Protein AF-A0A8E0WVT6-F1 (afdb_monomer)

Organism: NCBI:txid1450518

pLDDT: mean 75.81, std 25.62, range [30.77, 98.62]

Radius of gyration: 28.65 Å; Cα contacts (8 Å, |Δi|>4): 122; chains: 1; bounding box: 69×86×59 Å

Secondary structure (DSSP, 8-state):
-PPP----PPPSSSSPBPPHHHHHHHHHHHHHHHHHGGG--TT-HHHHHHHHHHHHHHHHHHSS-B--HHHHHHHHHHHHHTHHHHHHHHHHHHHTTTSS----------------------S---------------------------------

Mean predicted aligned error: 16.21 Å

Sequence (156 aa):
MPQALSEERPSVGYGLEHSVGQIRYCLAEKIRISAAEPIVNGYNSAQVDRFNAMVSDYNSRCGQYRYLDSSMNLARSDVEAHRAELEQAGRDLIKSVGGIAQPSVSTDTSSTITGPNPGVVPYGGLDASDPLDAGADGSVSGDESGLTDDGGGQDD

Foldseek 3Di:
DQDPQQADDADFDAAAEDALNNLLNLVLLVLLLVLLVVLQDPVDVQLVVQSVVSVVSSCRGPVHYDYDPVSNVVSVVSNVVCSVVSSVNSNVSSVVRPPDDDPPPPDPDDDDDDDDDPDDDDPDDDDDDDDDDDDDDDDDDDDDDDDDDDDDDDDD

Structure (mmCIF, N/CA/C/O backbone):
data_AF-A0A8E0WVT6-F1
#
_entry.id   AF-A0A8E0WVT6-F1
#
loop_
_atom_site.group_PDB
_atom_site.id
_atom_site.type_symbol
_atom_site.label_atom_id
_atom_site.label_alt_id
_atom_site.label_comp_id
_atom_site.label_asym_id
_atom_site.label_entity_id
_atom_site.label_seq_id
_atom_site.pdbx_PDB_ins_code
_atom_site.Cartn_x
_atom_site.Cartn_y
_atom_site.Cartn_z
_atom_site.occupancy
_atom_site.B_iso_or_equiv
_atom_site.auth_seq_id
_atom_site.auth_comp_id
_atom_site.auth_asym_id
_atom_site.auth_atom_id
_atom_site.pdbx_PDB_model_num
ATOM 1 N N . MET A 1 1 ? -24.260 -6.724 -5.366 1.00 40.84 1 MET A N 1
ATOM 2 C CA . MET A 1 1 ? -23.101 -5.846 -5.619 1.00 40.84 1 MET A CA 1
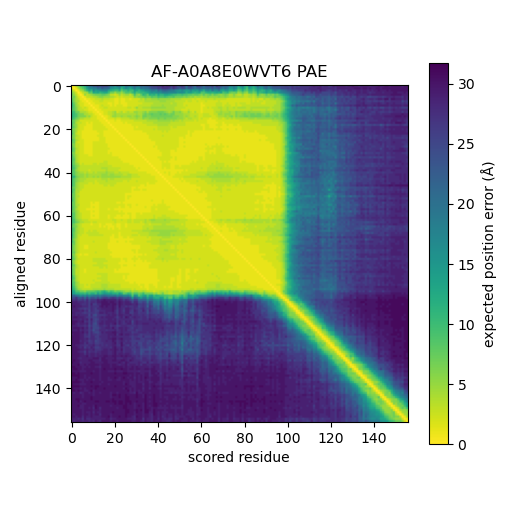ATOM 3 C C . MET A 1 1 ? -22.212 -5.958 -4.393 1.00 40.84 1 MET A C 1
ATOM 5 O O . MET A 1 1 ? -22.757 -5.748 -3.311 1.00 40.84 1 MET A O 1
ATOM 9 N N . PRO A 1 2 ? -20.934 -6.351 -4.510 1.00 53.03 2 PRO A N 1
ATOM 10 C CA . PRO A 1 2 ? -19.988 -6.190 -3.406 1.00 53.03 2 PRO A CA 1
ATOM 11 C C . PRO A 1 2 ? -19.995 -4.717 -2.975 1.00 53.03 2 PRO A C 1
ATOM 13 O O . PRO A 1 2 ? -20.103 -3.826 -3.821 1.00 53.03 2 PRO A O 1
ATOM 16 N N . GLN A 1 3 ? -20.003 -4.453 -1.672 1.00 64.06 3 GLN A N 1
ATOM 17 C CA . GLN A 1 3 ? -19.912 -3.086 -1.158 1.00 64.06 3 GLN A CA 1
ATOM 18 C C . GLN A 1 3 ? -18.476 -2.603 -1.336 1.00 64.06 3 GLN A C 1
ATOM 20 O O . GLN A 1 3 ? -17.566 -3.350 -1.020 1.00 64.06 3 GLN A O 1
ATOM 25 N N . ALA A 1 4 ? -18.260 -1.372 -1.803 1.00 75.38 4 ALA A N 1
ATOM 26 C CA . ALA A 1 4 ? -16.905 -0.846 -1.961 1.00 75.38 4 ALA A CA 1
ATOM 27 C C . ALA A 1 4 ? -16.120 -0.914 -0.635 1.00 75.38 4 ALA A C 1
ATOM 29 O O . ALA A 1 4 ? -16.640 -0.536 0.421 1.00 75.38 4 ALA A O 1
ATOM 30 N N . LEU A 1 5 ? -14.867 -1.373 -0.697 1.00 89.50 5 LEU A N 1
ATOM 31 C CA . LEU A 1 5 ? -13.977 -1.424 0.459 1.00 89.50 5 LEU A CA 1
ATOM 32 C C . LEU A 1 5 ? -13.733 -0.000 0.990 1.00 89.50 5 LEU A C 1
ATOM 34 O O . LEU A 1 5 ? -13.149 0.843 0.313 1.00 89.50 5 LEU A O 1
ATOM 38 N N . SER A 1 6 ? -14.188 0.278 2.213 1.00 92.06 6 SER A N 1
ATOM 39 C CA . SER A 1 6 ? -14.000 1.585 2.855 1.00 92.06 6 SER A CA 1
ATOM 40 C C . SER A 1 6 ? -12.605 1.673 3.480 1.00 92.06 6 SER A C 1
ATOM 42 O O . SER A 1 6 ? -12.429 1.344 4.6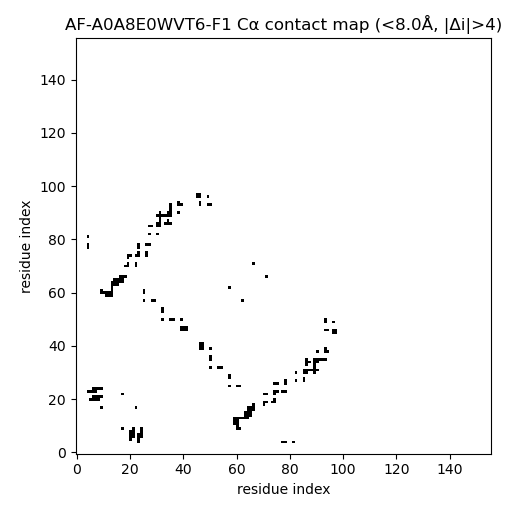59 1.00 92.06 6 SER A O 1
ATOM 44 N N . GLU A 1 7 ? -11.632 2.102 2.678 1.00 95.88 7 GLU A N 1
ATOM 45 C CA . GLU A 1 7 ? -10.252 2.399 3.079 1.00 95.88 7 GLU A CA 1
ATOM 46 C C . GLU A 1 7 ? -10.095 3.848 3.551 1.00 95.88 7 GLU A C 1
ATOM 48 O O . GLU A 1 7 ? -10.687 4.773 2.997 1.00 95.88 7 GLU A O 1
ATOM 53 N N . GLU A 1 8 ? -9.242 4.051 4.550 1.00 96.69 8 GLU A N 1
ATOM 54 C CA . GLU A 1 8 ? -8.851 5.371 5.036 1.00 96.69 8 GLU A CA 1
ATOM 55 C C . GLU A 1 8 ? -7.327 5.462 5.000 1.00 96.69 8 GLU A C 1
ATOM 57 O O . GLU A 1 8 ? -6.643 4.611 5.559 1.00 96.69 8 GLU A O 1
ATOM 62 N N . ARG A 1 9 ? -6.765 6.474 4.337 1.00 95.31 9 ARG A N 1
ATOM 63 C CA . ARG A 1 9 ? -5.307 6.602 4.250 1.00 95.31 9 ARG A CA 1
ATOM 64 C C . ARG A 1 9 ? -4.737 7.021 5.618 1.00 95.31 9 ARG A C 1
ATOM 66 O O . ARG A 1 9 ? -5.089 8.104 6.085 1.00 95.31 9 ARG A O 1
ATOM 73 N N . PRO A 1 10 ? -3.827 6.240 6.234 1.00 95.56 10 PRO A N 1
ATOM 74 C CA . PRO A 1 10 ? -3.201 6.629 7.494 1.00 95.56 10 PRO A CA 1
ATOM 75 C C . PRO A 1 10 ? -2.266 7.827 7.306 1.00 95.56 10 PRO A C 1
ATOM 77 O O . PRO A 1 10 ? -1.691 8.014 6.229 1.00 95.56 10 PRO A O 1
ATOM 80 N N . SER A 1 11 ? -2.051 8.615 8.358 1.00 93.94 11 SER A N 1
ATOM 81 C CA . SER A 1 11 ? -0.965 9.603 8.395 1.00 93.94 11 SER A CA 1
ATOM 82 C C . SER A 1 11 ? 0.402 8.924 8.260 1.00 93.94 11 SER A C 1
ATOM 84 O O . SER A 1 11 ? 0.561 7.757 8.614 1.00 93.94 11 SER A O 1
ATOM 86 N N . VAL A 1 12 ? 1.400 9.652 7.753 1.00 95.00 12 VAL A N 1
ATOM 87 C CA . VAL A 1 12 ? 2.789 9.164 7.753 1.00 95.00 12 VAL A CA 1
ATOM 88 C C . VAL A 1 12 ? 3.341 9.143 9.179 1.00 95.00 12 VAL A C 1
ATOM 90 O O . VAL A 1 12 ? 3.035 10.030 9.977 1.00 95.00 12 VAL A O 1
ATOM 93 N N . GLY A 1 13 ? 4.158 8.143 9.494 1.00 92.06 13 GLY A N 1
ATOM 94 C CA . GLY A 1 13 ? 4.777 7.966 10.803 1.00 92.06 13 GLY A CA 1
ATOM 95 C C . GLY A 1 13 ? 4.776 6.514 11.275 1.00 92.06 13 GLY A C 1
ATOM 96 O O . GLY A 1 13 ? 4.262 5.615 10.613 1.00 92.06 13 GLY A O 1
ATOM 97 N N . TYR A 1 14 ? 5.348 6.308 12.459 1.00 91.75 14 TYR A N 1
ATOM 98 C CA . TYR A 1 14 ? 5.468 5.002 13.105 1.00 91.75 14 TYR A CA 1
ATOM 99 C C . TYR A 1 14 ? 4.767 5.020 14.466 1.00 91.75 14 TYR A C 1
ATOM 101 O O . TYR A 1 14 ? 4.686 6.059 15.122 1.00 91.75 14 TYR A O 1
ATOM 109 N N . GLY A 1 15 ? 4.252 3.872 14.905 1.00 90.38 15 GLY A N 1
ATOM 110 C CA . GLY A 1 15 ? 3.703 3.704 16.257 1.00 90.38 15 GLY A CA 1
ATOM 111 C C . GLY A 1 15 ? 2.308 4.295 16.472 1.00 90.38 15 GLY A C 1
ATOM 112 O O . GLY A 1 15 ? 1.793 4.258 17.598 1.00 90.38 15 GLY A O 1
ATOM 113 N N . LEU A 1 16 ? 1.693 4.804 15.404 1.00 93.00 16 LEU A N 1
ATOM 114 C CA . LEU A 1 16 ? 0.325 5.311 15.401 1.00 93.00 16 LEU A CA 1
ATOM 115 C C . LEU A 1 16 ? -0.665 4.166 15.640 1.00 93.00 16 LEU A C 1
ATOM 117 O O . LEU A 1 16 ? -0.412 3.025 15.252 1.00 93.00 16 LEU A O 1
ATOM 121 N N . GLU A 1 17 ? -1.767 4.466 16.323 1.00 96.88 17 GLU A N 1
ATOM 122 C CA . GLU A 1 17 ? -2.888 3.536 16.438 1.00 96.88 17 GLU A CA 1
ATOM 123 C C . GLU A 1 17 ? -3.793 3.705 15.220 1.00 96.88 17 GLU A C 1
ATOM 125 O O . GLU A 1 17 ? -4.314 4.797 14.989 1.00 96.88 17 GLU A O 1
ATOM 130 N N . HIS A 1 18 ? -3.954 2.635 14.444 1.00 97.44 18 HIS A N 1
ATOM 131 C CA . HIS A 1 18 ? -4.715 2.682 13.200 1.00 97.44 18 HIS A CA 1
ATOM 132 C C . HIS A 1 18 ? -6.184 2.309 13.418 1.00 97.44 18 HIS A C 1
ATOM 134 O O . HIS A 1 18 ? -6.508 1.318 14.080 1.00 97.44 18 HIS A O 1
ATOM 140 N N . SER A 1 19 ? -7.080 3.083 12.801 1.00 97.19 19 SER A N 1
ATOM 141 C CA . SER A 1 19 ? -8.507 2.765 12.677 1.00 97.19 19 SER A CA 1
ATOM 142 C C . SER A 1 19 ? -8.723 1.505 11.824 1.00 97.19 19 SER A C 1
ATOM 144 O O . SER A 1 19 ? -7.841 1.076 11.080 1.00 97.19 19 SER A O 1
ATOM 146 N N . VAL A 1 20 ? -9.929 0.924 11.849 1.00 97.75 20 VAL A N 1
ATOM 147 C CA . VAL A 1 20 ? -10.276 -0.196 10.947 1.00 97.75 20 VAL A CA 1
ATOM 148 C C . VAL A 1 20 ? -10.050 0.186 9.478 1.00 97.75 20 VAL A C 1
ATOM 150 O O . VAL A 1 20 ? -9.485 -0.599 8.722 1.00 97.75 20 VAL A O 1
ATOM 153 N N . GLY A 1 21 ? -10.446 1.399 9.072 1.00 97.44 21 GLY A N 1
ATOM 154 C CA . GLY A 1 21 ? -10.260 1.893 7.703 1.00 97.44 21 GLY A CA 1
ATOM 155 C C . GLY A 1 21 ? -8.786 2.032 7.316 1.00 97.44 21 GLY A C 1
ATOM 156 O O . GLY A 1 21 ? -8.406 1.692 6.195 1.00 97.44 21 GLY A O 1
ATOM 157 N N . GLN A 1 22 ? -7.950 2.456 8.263 1.00 98.12 22 GLN A N 1
ATOM 158 C CA . GLN A 1 22 ? -6.501 2.582 8.098 1.00 98.12 22 GLN A CA 1
ATOM 159 C C . GLN A 1 22 ? -5.800 1.224 8.017 1.00 98.12 22 GLN A C 1
ATOM 161 O O . GLN A 1 22 ? -4.916 1.029 7.181 1.00 98.12 22 GLN A O 1
ATOM 166 N N . ILE A 1 23 ? -6.241 0.245 8.810 1.00 98.25 23 ILE A N 1
ATOM 167 C CA . ILE A 1 23 ? -5.750 -1.134 8.707 1.00 98.25 23 ILE A CA 1
ATOM 168 C C . ILE A 1 23 ? -6.160 -1.743 7.360 1.00 98.25 23 ILE A C 1
ATOM 170 O O . ILE A 1 23 ? -5.324 -2.366 6.702 1.00 98.25 23 ILE A O 1
ATOM 174 N N . ARG A 1 24 ? -7.405 -1.524 6.903 1.00 98.44 24 ARG A N 1
ATOM 175 C CA . ARG A 1 24 ? -7.856 -1.961 5.569 1.00 98.44 24 ARG A CA 1
ATOM 176 C C . ARG A 1 24 ? -6.957 -1.397 4.474 1.00 98.44 24 ARG A C 1
ATOM 178 O O . ARG A 1 24 ? -6.523 -2.173 3.633 1.00 98.44 24 ARG A O 1
ATOM 185 N N . TYR A 1 25 ? -6.625 -0.102 4.525 1.00 98.19 25 TYR A N 1
ATOM 186 C CA . TYR A 1 25 ? -5.693 0.513 3.573 1.00 98.19 25 TYR A CA 1
ATOM 187 C C . TYR A 1 25 ? -4.344 -0.208 3.571 1.00 98.19 25 TYR A C 1
ATOM 189 O O . TYR A 1 25 ? -3.869 -0.614 2.518 1.00 98.19 25 TYR A O 1
ATOM 197 N N . CYS A 1 26 ? -3.741 -0.436 4.741 1.00 98.19 26 CYS A N 1
ATOM 198 C CA . CYS A 1 26 ? -2.441 -1.1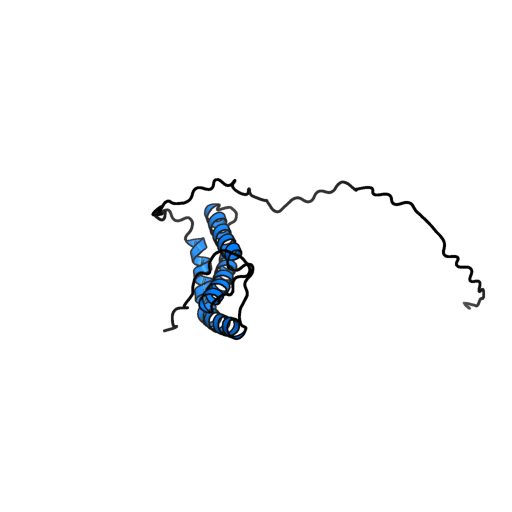03 4.817 1.00 98.19 26 CYS A CA 1
ATOM 199 C C . CYS A 1 26 ? -2.470 -2.532 4.256 1.00 98.19 26 CYS A C 1
ATOM 201 O O . CYS A 1 26 ? -1.580 -2.924 3.502 1.00 98.19 26 CYS A O 1
ATOM 203 N N . LEU A 1 27 ? -3.491 -3.321 4.594 1.00 98.44 27 LEU A N 1
ATOM 204 C CA . LEU A 1 27 ? -3.634 -4.683 4.077 1.00 98.44 27 LEU A CA 1
ATOM 205 C C . LEU A 1 27 ? -3.908 -4.690 2.564 1.00 98.44 27 LEU A C 1
ATOM 207 O O . LEU A 1 27 ? -3.307 -5.482 1.836 1.00 98.44 27 LEU A O 1
ATOM 211 N N . ALA A 1 28 ? -4.769 -3.791 2.089 1.00 98.44 28 ALA A N 1
ATO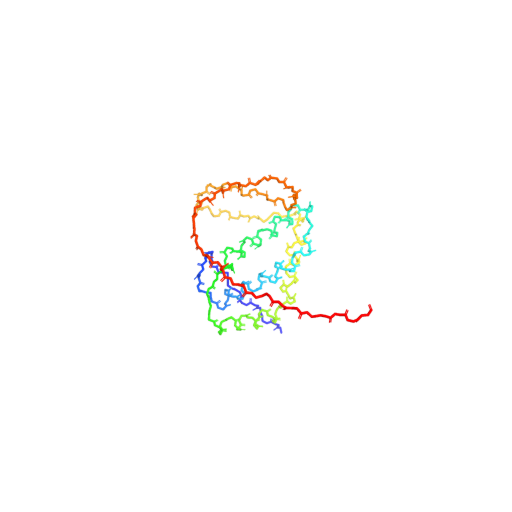M 212 C CA . ALA A 1 28 ? -5.097 -3.647 0.679 1.00 98.44 28 ALA A CA 1
ATOM 213 C C . ALA A 1 28 ? -3.887 -3.202 -0.151 1.00 98.44 28 ALA A C 1
ATOM 215 O O . ALA A 1 28 ? -3.601 -3.789 -1.194 1.00 98.44 28 ALA A O 1
ATOM 216 N N . GLU A 1 29 ? -3.129 -2.220 0.335 1.00 98.12 29 GLU A N 1
ATOM 217 C CA . GLU A 1 29 ? -1.935 -1.719 -0.340 1.00 98.12 29 GLU A CA 1
ATOM 218 C C . GLU A 1 29 ? -0.840 -2.786 -0.411 1.00 98.12 29 GLU A C 1
ATOM 220 O O . GLU A 1 29 ? -0.206 -2.947 -1.452 1.00 98.12 29 GLU A O 1
ATOM 225 N N . LYS A 1 30 ? -0.688 -3.608 0.635 1.00 98.31 30 LYS A N 1
ATOM 226 C CA . LYS A 1 30 ? 0.217 -4.763 0.596 1.00 98.31 30 LYS A CA 1
ATOM 227 C C . LYS A 1 30 ? -0.161 -5.747 -0.517 1.00 98.31 30 LYS A C 1
ATOM 229 O O . LYS A 1 30 ? 0.719 -6.203 -1.239 1.00 98.31 30 LYS A O 1
ATOM 234 N N . ILE A 1 31 ? -1.453 -6.041 -0.692 1.00 98.62 31 ILE A N 1
ATOM 235 C CA . ILE A 1 31 ? -1.941 -6.904 -1.783 1.00 98.62 31 ILE A CA 1
ATOM 236 C C . ILE A 1 31 ? -1.653 -6.269 -3.148 1.00 98.62 31 ILE A C 1
ATOM 238 O O . ILE A 1 31 ? -1.147 -6.951 -4.040 1.00 98.62 31 ILE A O 1
ATOM 242 N N . ARG A 1 32 ? -1.930 -4.968 -3.310 1.00 98.44 32 ARG A N 1
ATOM 243 C CA . ARG A 1 32 ? -1.653 -4.239 -4.558 1.00 98.44 32 ARG A CA 1
ATOM 244 C C . ARG A 1 32 ? -0.172 -4.288 -4.917 1.00 98.44 32 ARG A C 1
ATOM 246 O O . ARG A 1 32 ? 0.150 -4.596 -6.059 1.00 98.44 32 ARG A O 1
ATOM 253 N N . ILE A 1 33 ? 0.715 -4.029 -3.954 1.00 98.44 33 ILE A N 1
ATOM 254 C CA . ILE A 1 33 ? 2.171 -4.081 -4.140 1.00 98.44 33 ILE A CA 1
ATOM 255 C C . ILE A 1 33 ? 2.612 -5.496 -4.532 1.00 98.44 33 ILE A C 1
ATOM 257 O O . ILE A 1 33 ? 3.294 -5.658 -5.540 1.00 98.44 33 ILE A O 1
ATOM 261 N N . SER A 1 34 ? 2.172 -6.531 -3.810 1.00 98.56 34 SER A N 1
ATOM 262 C CA . SER A 1 34 ? 2.528 -7.920 -4.140 1.00 98.56 34 SER A CA 1
ATOM 263 C C . SER A 1 34 ? 2.030 -8.351 -5.523 1.00 98.56 34 SER A C 1
ATOM 265 O O . SER A 1 34 ? 2.712 -9.089 -6.226 1.00 98.56 34 SER A O 1
ATOM 267 N N . ALA A 1 35 ? 0.852 -7.890 -5.947 1.00 98.31 35 ALA A N 1
ATOM 268 C CA . ALA A 1 35 ? 0.328 -8.190 -7.276 1.00 98.31 35 ALA A CA 1
ATOM 269 C C . ALA A 1 35 ? 1.002 -7.371 -8.392 1.00 98.31 35 ALA A C 1
ATOM 271 O O . ALA A 1 35 ? 1.044 -7.821 -9.538 1.00 98.31 35 ALA A O 1
ATOM 272 N N . ALA A 1 36 ? 1.513 -6.182 -8.067 1.00 97.56 36 ALA A N 1
ATOM 273 C CA . ALA A 1 36 ? 2.256 -5.312 -8.972 1.00 97.56 36 ALA A CA 1
ATOM 274 C C . ALA A 1 36 ? 3.662 -5.851 -9.278 1.00 97.56 36 ALA A C 1
ATOM 276 O O . ALA A 1 36 ? 4.099 -5.774 -10.423 1.00 97.56 36 ALA A O 1
ATOM 277 N N . GLU A 1 37 ? 4.344 -6.422 -8.283 1.00 97.38 37 GLU A N 1
ATOM 278 C CA . GLU A 1 37 ? 5.730 -6.903 -8.364 1.00 97.38 37 GLU A CA 1
ATOM 279 C C . GLU A 1 37 ? 6.051 -7.749 -9.617 1.00 97.38 37 GLU A C 1
ATOM 281 O O . GLU A 1 37 ? 6.955 -7.363 -10.359 1.00 97.38 37 GLU A O 1
ATOM 286 N N . PRO A 1 38 ? 5.305 -8.822 -9.962 1.00 97.62 38 PRO A N 1
ATOM 287 C CA . PRO A 1 38 ? 5.615 -9.638 -11.142 1.00 97.62 38 PRO A CA 1
ATOM 288 C C . PRO A 1 38 ? 5.347 -8.940 -12.487 1.00 97.62 38 PRO A C 1
ATOM 290 O O . PRO A 1 38 ? 5.683 -9.485 -13.536 1.00 97.62 38 PRO A O 1
ATOM 293 N N . ILE A 1 39 ? 4.697 -7.772 -12.486 1.00 96.75 39 ILE A N 1
ATOM 294 C CA . ILE A 1 39 ? 4.387 -6.997 -13.697 1.00 96.75 39 ILE A CA 1
ATOM 295 C C . ILE A 1 39 ? 5.508 -6.010 -14.032 1.00 96.75 39 ILE A C 1
ATOM 297 O O . ILE A 1 39 ? 5.639 -5.606 -15.189 1.00 96.75 39 ILE A O 1
ATOM 301 N N . VAL A 1 40 ? 6.299 -5.601 -13.039 1.00 96.19 40 VAL A N 1
ATOM 302 C CA . VAL A 1 40 ? 7.341 -4.588 -13.211 1.00 96.19 40 VAL A CA 1
ATOM 303 C C . VAL A 1 40 ? 8.427 -5.110 -14.146 1.00 96.19 40 VAL A C 1
ATOM 305 O O . VAL A 1 40 ? 9.111 -6.090 -13.858 1.00 96.19 40 VAL A O 1
ATOM 308 N N . ASN A 1 41 ? 8.636 -4.413 -15.260 1.00 94.69 41 ASN A N 1
ATOM 309 C CA . ASN A 1 41 ? 9.814 -4.611 -16.088 1.00 94.69 41 ASN A CA 1
ATOM 310 C C . ASN A 1 41 ? 10.967 -3.757 -15.544 1.00 94.69 41 ASN A C 1
ATOM 312 O O . ASN A 1 41 ? 10.934 -2.533 -15.659 1.00 94.69 41 ASN A O 1
ATOM 316 N N . GLY A 1 42 ? 12.014 -4.399 -15.018 1.00 93.75 42 GLY A N 1
ATOM 317 C CA . GLY A 1 42 ? 13.196 -3.720 -14.469 1.00 93.75 42 GLY A CA 1
ATOM 318 C C . GLY A 1 42 ? 13.962 -2.830 -15.461 1.00 93.75 42 GLY A C 1
ATOM 319 O O . GLY A 1 42 ? 14.726 -1.970 -15.035 1.00 93.75 42 GLY A O 1
ATOM 320 N N . TYR A 1 43 ? 13.741 -2.983 -16.772 1.00 94.94 43 TYR A N 1
ATOM 321 C CA . TYR A 1 43 ? 14.306 -2.101 -17.804 1.00 94.94 43 TYR A CA 1
ATOM 322 C C . TYR A 1 43 ? 13.442 -0.863 -18.096 1.00 94.94 43 TYR A C 1
ATOM 324 O O . TYR A 1 43 ? 13.875 0.036 -18.815 1.00 94.94 43 TYR A O 1
ATOM 332 N N . ASN A 1 44 ? 12.216 -0.803 -17.568 1.00 94.31 44 ASN A N 1
ATOM 333 C CA . ASN A 1 44 ? 11.327 0.344 -17.694 1.00 94.31 44 ASN A CA 1
ATOM 334 C C . ASN A 1 44 ? 11.402 1.192 -16.418 1.00 94.31 44 ASN A C 1
ATOM 336 O O . ASN A 1 44 ? 10.731 0.898 -15.427 1.00 94.31 44 ASN A O 1
ATOM 340 N N . SER A 1 45 ? 12.188 2.271 -16.458 1.00 94.81 45 SER A N 1
ATOM 341 C CA . SER A 1 45 ? 12.389 3.152 -15.301 1.00 94.81 45 SER A CA 1
ATOM 342 C C . SER A 1 45 ? 11.081 3.720 -14.749 1.00 94.81 45 SER A C 1
ATOM 344 O O . SER A 1 45 ? 10.926 3.787 -13.539 1.00 94.81 45 SER A O 1
ATOM 346 N N . ALA A 1 46 ? 10.095 4.030 -15.596 1.00 95.62 46 ALA A N 1
ATOM 347 C CA . ALA A 1 46 ? 8.813 4.553 -15.130 1.00 95.62 46 ALA A CA 1
ATOM 348 C C . ALA A 1 46 ? 8.039 3.524 -14.285 1.00 95.62 46 ALA A C 1
ATOM 350 O O . ALA A 1 46 ? 7.435 3.879 -13.272 1.00 95.62 46 ALA A O 1
ATOM 351 N N . GLN A 1 47 ? 8.074 2.242 -14.665 1.00 95.38 47 GLN A N 1
ATOM 352 C CA . GLN A 1 47 ? 7.455 1.173 -13.873 1.00 95.38 47 GLN A CA 1
ATOM 353 C C . GLN A 1 47 ? 8.204 0.931 -12.561 1.00 95.38 47 GLN A C 1
ATOM 355 O O . GLN A 1 47 ? 7.563 0.763 -11.523 1.00 95.38 47 GLN A O 1
ATOM 360 N N . VAL A 1 48 ? 9.539 0.963 -12.597 1.00 96.81 48 VAL A N 1
ATOM 361 C CA . VAL A 1 48 ? 10.386 0.854 -11.400 1.00 96.81 48 VAL A CA 1
ATOM 362 C C . VAL A 1 48 ? 10.103 2.004 -10.430 1.00 96.81 48 VAL A C 1
ATOM 364 O O . VAL A 1 48 ? 9.831 1.761 -9.256 1.00 96.81 48 VAL A O 1
ATOM 367 N N . ASP A 1 49 ? 10.072 3.244 -10.918 1.00 96.81 49 ASP A N 1
ATOM 368 C CA . ASP A 1 49 ? 9.784 4.435 -10.115 1.00 96.81 49 ASP A CA 1
ATOM 369 C C . ASP A 1 49 ? 8.382 4.372 -9.505 1.00 96.81 49 ASP A C 1
ATOM 371 O O . ASP A 1 49 ? 8.199 4.665 -8.321 1.00 96.81 49 ASP A O 1
ATOM 375 N N . ARG A 1 50 ? 7.380 3.932 -10.282 1.00 97.12 50 ARG A N 1
ATOM 376 C CA . ARG A 1 50 ? 6.014 3.754 -9.776 1.00 97.12 50 ARG A CA 1
ATOM 377 C C . ARG A 1 50 ? 5.959 2.726 -8.653 1.00 97.12 50 ARG A C 1
ATOM 379 O O . ARG A 1 50 ? 5.331 2.992 -7.629 1.00 97.12 50 ARG A O 1
ATOM 386 N N . PHE A 1 51 ? 6.585 1.570 -8.849 1.00 97.88 51 PHE A N 1
ATOM 387 C CA . PHE A 1 51 ? 6.610 0.508 -7.851 1.00 97.88 51 PHE A CA 1
ATOM 388 C C . PHE A 1 51 ? 7.324 0.964 -6.573 1.00 97.88 51 PHE A C 1
ATOM 390 O O . PHE A 1 51 ? 6.779 0.828 -5.478 1.00 97.88 51 PHE A O 1
ATOM 397 N N . ASN A 1 52 ? 8.485 1.609 -6.708 1.00 97.75 52 ASN A N 1
ATOM 398 C CA . ASN A 1 52 ? 9.234 2.160 -5.580 1.00 97.75 52 ASN A CA 1
ATOM 399 C C . ASN A 1 52 ? 8.435 3.224 -4.817 1.00 97.75 52 ASN A C 1
ATOM 401 O O . ASN A 1 52 ? 8.462 3.242 -3.587 1.00 97.75 52 ASN A O 1
ATOM 405 N N . ALA A 1 53 ? 7.681 4.077 -5.516 1.00 97.75 53 ALA A N 1
ATOM 406 C CA . ALA A 1 53 ? 6.804 5.055 -4.879 1.00 97.75 53 ALA A CA 1
ATOM 407 C C . ALA A 1 53 ? 5.686 4.387 -4.059 1.00 97.75 53 ALA A C 1
ATOM 409 O O . ALA A 1 53 ? 5.404 4.833 -2.948 1.00 97.75 53 ALA A O 1
ATOM 410 N N . MET A 1 54 ? 5.083 3.303 -4.566 1.00 97.19 54 MET A N 1
ATOM 411 C CA . MET A 1 54 ? 4.082 2.525 -3.819 1.00 97.19 54 MET A CA 1
ATOM 412 C C . MET A 1 54 ? 4.686 1.900 -2.556 1.00 97.19 54 MET A C 1
ATOM 414 O O . MET A 1 54 ? 4.142 2.053 -1.464 1.00 97.19 54 MET A O 1
ATOM 418 N N . VAL A 1 55 ? 5.847 1.250 -2.687 1.00 98.44 55 VAL A N 1
ATOM 419 C CA . VAL A 1 55 ? 6.569 0.646 -1.556 1.00 98.44 55 VAL A CA 1
ATOM 420 C C . VAL A 1 55 ? 6.960 1.704 -0.519 1.00 98.44 55 VAL A C 1
ATOM 422 O O . VAL A 1 55 ? 6.803 1.481 0.680 1.00 98.44 55 VAL A O 1
ATOM 425 N N . SER A 1 56 ? 7.432 2.871 -0.959 1.00 97.75 56 SER A N 1
ATOM 426 C CA . SER A 1 56 ? 7.810 3.977 -0.076 1.00 97.75 56 SER A CA 1
ATOM 427 C C . SER A 1 56 ? 6.614 4.537 0.704 1.00 97.75 56 SER A C 1
ATOM 429 O O . SER A 1 56 ? 6.702 4.669 1.928 1.00 97.75 56 SER A O 1
ATOM 431 N N . ASP A 1 57 ? 5.477 4.794 0.039 1.00 96.56 57 ASP A N 1
ATOM 432 C CA . ASP A 1 57 ? 4.253 5.262 0.709 1.00 96.56 57 ASP A CA 1
ATOM 433 C C . ASP A 1 57 ? 3.770 4.239 1.744 1.00 96.56 57 ASP A C 1
ATOM 435 O O . ASP A 1 57 ? 3.534 4.604 2.899 1.00 96.56 57 ASP A O 1
ATOM 439 N N . TYR A 1 58 ? 3.730 2.954 1.371 1.00 97.69 58 TYR A N 1
ATOM 440 C CA . TYR A 1 58 ? 3.390 1.867 2.286 1.00 97.69 58 TYR A CA 1
ATOM 441 C C . TYR A 1 58 ? 4.324 1.837 3.499 1.00 97.69 58 TYR A C 1
ATOM 443 O O . TYR A 1 58 ? 3.855 1.851 4.636 1.00 97.69 58 TYR A O 1
ATOM 451 N N . ASN A 1 59 ? 5.642 1.859 3.293 1.00 97.06 59 ASN A N 1
ATOM 452 C CA . ASN A 1 59 ? 6.611 1.808 4.389 1.00 97.06 59 ASN A CA 1
ATOM 453 C C . ASN A 1 59 ? 6.442 2.988 5.356 1.00 97.06 59 ASN A C 1
ATOM 455 O O . ASN A 1 59 ? 6.496 2.795 6.571 1.00 97.06 59 ASN A O 1
ATOM 459 N N . SER A 1 60 ? 6.167 4.184 4.829 1.00 97.00 60 SER A N 1
ATOM 460 C CA . SER A 1 60 ? 6.023 5.408 5.625 1.00 97.00 60 SER A CA 1
ATOM 461 C C . SER A 1 60 ? 4.776 5.457 6.519 1.00 97.00 60 SER A C 1
ATOM 463 O O . SER A 1 60 ? 4.719 6.293 7.418 1.00 97.00 60 SER A O 1
ATOM 465 N N . ARG A 1 61 ? 3.772 4.599 6.277 1.00 96.81 61 ARG A N 1
ATOM 466 C CA . ARG A 1 61 ? 2.468 4.606 6.982 1.00 96.81 61 ARG A CA 1
ATOM 467 C C . ARG A 1 61 ? 2.125 3.279 7.656 1.00 96.81 61 ARG A C 1
ATOM 469 O O . ARG A 1 61 ? 1.452 3.240 8.684 1.00 96.81 61 ARG A O 1
ATOM 476 N N . CYS A 1 62 ? 2.535 2.182 7.032 1.00 97.44 62 CYS A N 1
ATOM 477 C CA . CYS A 1 62 ? 2.125 0.815 7.343 1.00 97.44 62 CYS A CA 1
ATOM 478 C C . CYS A 1 62 ? 3.298 -0.066 7.791 1.00 97.44 62 CYS A C 1
ATOM 480 O O . CYS A 1 62 ? 3.082 -1.231 8.125 1.00 97.44 62 CYS A O 1
ATOM 482 N N . GLY A 1 63 ? 4.525 0.473 7.824 1.00 93.06 63 GLY A N 1
ATOM 483 C CA . GLY A 1 63 ? 5.714 -0.255 8.271 1.00 93.06 63 GLY A CA 1
ATOM 484 C C . GLY A 1 63 ? 5.664 -0.649 9.750 1.00 93.06 63 GLY A C 1
ATOM 485 O O . GLY A 1 63 ? 6.138 -1.722 10.112 1.00 93.06 63 GLY A O 1
ATOM 486 N N . GLN A 1 64 ? 5.053 0.181 10.604 1.00 94.25 64 GLN A N 1
ATOM 487 C CA . GLN A 1 64 ? 4.845 -0.130 12.019 1.00 94.25 64 GLN A CA 1
ATOM 488 C C . GLN A 1 64 ? 3.675 0.677 12.593 1.00 94.25 64 GLN A C 1
ATOM 490 O O . GLN A 1 64 ? 3.731 1.903 12.656 1.00 94.25 64 GLN A O 1
ATOM 495 N N . TYR A 1 65 ? 2.639 -0.015 13.063 1.00 97.06 65 TYR A N 1
ATOM 496 C CA . TYR A 1 65 ? 1.474 0.590 13.709 1.00 97.06 65 TYR A CA 1
ATOM 497 C C . TYR A 1 65 ? 0.947 -0.297 14.838 1.00 97.06 65 TYR A C 1
ATOM 499 O O . TYR A 1 65 ? 1.297 -1.475 14.938 1.00 97.06 65 TYR A O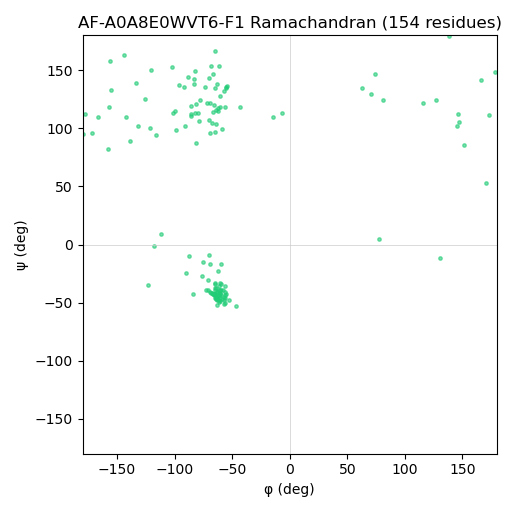 1
ATOM 507 N N . ARG A 1 66 ? 0.133 0.287 15.714 1.00 97.56 66 ARG A N 1
ATOM 508 C CA . ARG A 1 66 ? -0.608 -0.411 16.769 1.00 97.56 66 ARG A CA 1
ATOM 509 C C . ARG A 1 66 ? -2.063 -0.570 16.343 1.00 97.56 66 ARG A C 1
ATOM 511 O O . ARG A 1 66 ? -2.572 0.223 15.554 1.00 97.56 66 ARG A O 1
ATOM 518 N N . TYR A 1 67 ? -2.722 -1.598 16.856 1.00 96.94 67 TYR A N 1
ATOM 519 C CA . TYR A 1 67 ? -4.113 -1.892 16.534 1.00 96.94 67 TYR A CA 1
ATOM 520 C C . TYR A 1 67 ? -4.770 -2.712 17.644 1.00 96.94 67 TYR A C 1
ATOM 522 O O . TYR A 1 67 ? -4.098 -3.407 18.404 1.00 96.94 67 TYR A O 1
ATOM 530 N N . LEU A 1 68 ? -6.100 -2.656 17.690 1.00 97.38 68 LEU A N 1
ATOM 531 C CA . LEU A 1 68 ? -6.921 -3.598 18.446 1.00 97.38 68 LEU A CA 1
ATOM 532 C C . LEU A 1 68 ? -7.147 -4.866 17.612 1.00 97.38 68 LEU A C 1
ATOM 534 O O . LEU A 1 68 ? -7.379 -4.774 16.403 1.00 97.38 68 LEU A O 1
ATOM 538 N N . ASP A 1 69 ? -7.151 -6.041 18.244 1.00 97.69 69 ASP A N 1
ATOM 539 C CA . ASP A 1 69 ? -7.382 -7.320 17.553 1.00 97.69 69 ASP A CA 1
ATOM 540 C C . ASP A 1 69 ? -8.721 -7.361 16.810 1.00 97.69 69 ASP A C 1
ATOM 542 O O . ASP A 1 69 ? -8.807 -7.859 15.688 1.00 97.69 69 ASP A O 1
ATOM 546 N N . SER A 1 70 ? -9.773 -6.788 17.401 1.00 96.69 70 SER A N 1
ATOM 547 C CA . SER A 1 70 ? -11.089 -6.677 16.764 1.00 96.69 70 SER A CA 1
ATOM 548 C C . SER A 1 70 ? -11.030 -5.869 15.465 1.00 96.69 70 SER A C 1
ATOM 550 O O . SER A 1 70 ? -11.600 -6.289 14.457 1.00 96.69 70 SER A O 1
ATOM 552 N N . SER A 1 71 ? -10.296 -4.754 15.465 1.00 96.31 71 SER A N 1
ATOM 553 C CA . SER A 1 71 ? -10.107 -3.907 14.287 1.00 96.31 71 SER A CA 1
ATOM 554 C C . SER A 1 71 ? -9.321 -4.619 13.190 1.00 96.31 71 SER A C 1
ATOM 556 O O . SER A 1 71 ? -9.699 -4.547 12.021 1.00 96.31 71 SER A O 1
ATOM 558 N N . MET A 1 72 ? -8.261 -5.342 13.562 1.00 97.81 72 MET A N 1
ATOM 559 C CA . MET A 1 72 ? -7.453 -6.128 12.625 1.00 97.81 72 MET A CA 1
ATOM 560 C C . MET A 1 72 ? -8.259 -7.270 11.997 1.00 97.81 72 MET A C 1
ATOM 562 O O . MET A 1 72 ? -8.229 -7.450 10.781 1.00 97.81 72 MET A O 1
ATOM 566 N N . ASN A 1 73 ? -9.015 -8.018 12.804 1.00 97.75 73 ASN A N 1
ATOM 567 C CA . ASN A 1 73 ? -9.830 -9.131 12.319 1.00 97.75 73 ASN A CA 1
ATOM 568 C C . ASN A 1 73 ? -10.932 -8.660 11.363 1.00 97.75 73 ASN A C 1
ATOM 570 O O . ASN A 1 73 ? -11.128 -9.270 10.310 1.00 97.75 73 ASN A O 1
ATOM 574 N N . LEU A 1 74 ? -11.608 -7.555 11.694 1.00 96.31 74 LEU A N 1
ATOM 575 C CA . LEU A 1 74 ? -12.617 -6.960 10.821 1.00 96.31 74 LEU A CA 1
ATOM 576 C C . LEU A 1 74 ? -11.996 -6.491 9.501 1.00 96.31 74 LEU A C 1
ATOM 578 O O . LEU A 1 74 ? -12.431 -6.916 8.433 1.00 96.31 74 LEU A O 1
ATOM 582 N N . ALA A 1 75 ? -10.922 -5.698 9.572 1.00 97.50 75 ALA A N 1
ATOM 583 C CA . ALA A 1 75 ? -10.226 -5.204 8.389 1.00 97.50 75 ALA A CA 1
ATOM 584 C C . ALA A 1 75 ? -9.750 -6.342 7.476 1.00 97.50 75 ALA A C 1
ATOM 586 O O . ALA A 1 75 ? -9.894 -6.253 6.258 1.00 97.50 75 ALA A O 1
ATOM 587 N N . ARG A 1 76 ? -9.227 -7.431 8.053 1.00 97.75 76 ARG A N 1
ATOM 588 C CA . ARG A 1 76 ? -8.805 -8.611 7.297 1.00 97.75 76 ARG A CA 1
ATOM 589 C C . ARG A 1 76 ? -9.977 -9.275 6.582 1.00 97.75 76 ARG A C 1
ATOM 591 O O . ARG A 1 76 ? -9.855 -9.567 5.400 1.00 97.75 76 ARG A O 1
ATOM 598 N N . SER A 1 77 ? -11.098 -9.486 7.270 1.00 97.25 77 SER A N 1
ATOM 599 C CA . SER A 1 77 ? -12.301 -10.057 6.653 1.00 97.25 77 SER A CA 1
ATOM 600 C C . SER A 1 77 ? -12.770 -9.219 5.461 1.00 97.25 77 SER A C 1
ATOM 602 O O . SER A 1 77 ? -13.063 -9.766 4.399 1.00 97.25 77 SER A O 1
ATOM 604 N N . ASP A 1 78 ? -12.799 -7.895 5.616 1.00 96.12 78 ASP A N 1
ATOM 605 C CA . ASP A 1 78 ? -13.237 -6.993 4.550 1.00 96.12 78 ASP A CA 1
ATOM 606 C C . ASP A 1 78 ? -12.277 -6.997 3.358 1.00 96.12 78 ASP A C 1
ATOM 608 O O . ASP A 1 78 ? -12.714 -7.026 2.211 1.00 96.12 78 ASP A O 1
ATOM 612 N N . VAL A 1 79 ? -10.967 -6.987 3.611 1.00 97.69 79 VAL A N 1
ATOM 613 C CA . VAL A 1 79 ? -9.947 -6.984 2.554 1.00 97.69 79 VAL A CA 1
ATOM 614 C C . VAL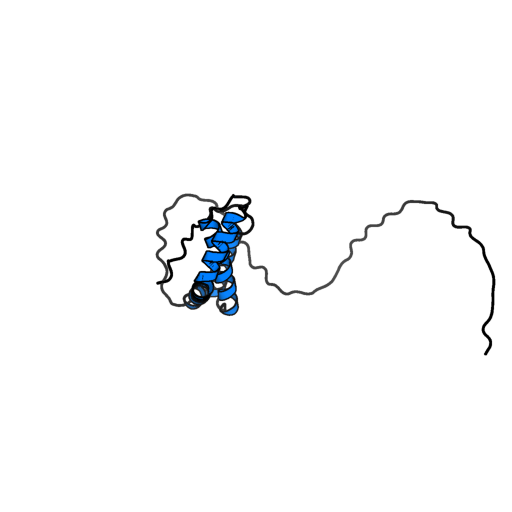 A 1 79 ? -9.929 -8.305 1.790 1.00 97.69 79 VAL A C 1
ATOM 616 O O . VAL A 1 79 ? -9.862 -8.291 0.562 1.00 97.69 79 VAL A O 1
ATOM 619 N N . GLU A 1 80 ? -10.040 -9.445 2.476 1.00 96.88 80 GLU A N 1
ATOM 620 C CA . GLU A 1 80 ? -10.065 -10.755 1.812 1.00 96.88 80 GLU A CA 1
ATOM 621 C C . GLU A 1 80 ? -11.305 -10.924 0.923 1.00 96.88 80 GLU A C 1
ATOM 623 O O . GLU A 1 80 ? -11.208 -11.510 -0.155 1.00 96.88 80 GLU A O 1
ATOM 628 N N . ALA A 1 81 ? -12.447 -10.335 1.297 1.00 96.12 81 ALA A N 1
ATOM 629 C CA . ALA A 1 81 ? -13.635 -10.308 0.441 1.00 96.12 81 ALA A CA 1
ATOM 630 C C . ALA A 1 81 ? -13.414 -9.556 -0.890 1.00 96.12 81 ALA A C 1
ATOM 632 O O . ALA A 1 81 ? -14.112 -9.831 -1.865 1.00 96.12 81 ALA A O 1
ATOM 633 N N . HIS A 1 82 ? -12.427 -8.654 -0.950 1.00 96.75 82 HIS A N 1
ATOM 634 C CA . HIS A 1 82 ? -12.097 -7.826 -2.119 1.00 96.75 82 HIS A CA 1
ATOM 635 C C . HIS A 1 82 ? -10.748 -8.180 -2.755 1.00 96.75 82 HIS A C 1
ATOM 637 O O . HIS A 1 82 ? -10.263 -7.469 -3.637 1.00 96.75 82 HIS A O 1
ATOM 643 N N . ARG A 1 83 ? -10.117 -9.281 -2.333 1.00 97.44 83 ARG A N 1
ATOM 644 C CA . ARG A 1 83 ? -8.736 -9.612 -2.700 1.00 97.44 83 ARG A CA 1
ATOM 645 C C . ARG A 1 83 ? -8.491 -9.601 -4.209 1.00 97.44 83 ARG A C 1
ATOM 647 O O . ARG A 1 83 ? -7.530 -8.991 -4.666 1.00 97.44 83 ARG A O 1
ATOM 654 N N . ALA A 1 84 ? -9.369 -10.239 -4.982 1.00 97.56 84 ALA A N 1
ATOM 655 C CA . ALA A 1 84 ? -9.213 -10.342 -6.432 1.00 97.56 84 ALA A CA 1
ATOM 656 C C . ALA A 1 84 ? -9.216 -8.965 -7.123 1.00 97.56 84 ALA A C 1
ATOM 658 O O . ALA A 1 84 ? -8.428 -8.726 -8.041 1.00 97.56 84 ALA A O 1
ATOM 659 N N . GLU A 1 85 ? -10.069 -8.048 -6.659 1.00 97.06 85 GLU A N 1
ATOM 660 C CA . GLU A 1 85 ? -10.149 -6.676 -7.170 1.00 97.06 85 GLU A CA 1
ATOM 661 C C . GLU A 1 85 ? -8.879 -5.889 -6.825 1.00 97.06 85 GLU A C 1
ATOM 663 O O . GLU A 1 85 ? -8.327 -5.194 -7.676 1.00 97.06 85 GLU A O 1
ATOM 668 N N . LEU A 1 86 ? -8.364 -6.053 -5.603 1.00 97.75 86 LEU A N 1
ATOM 669 C CA . LEU A 1 86 ? -7.132 -5.409 -5.142 1.00 97.75 86 LEU A CA 1
ATOM 670 C C . LEU A 1 86 ? -5.896 -5.895 -5.902 1.00 97.75 86 LEU A C 1
ATOM 672 O O . LEU A 1 86 ? -5.055 -5.089 -6.300 1.00 97.75 86 LEU A O 1
ATOM 676 N N . GLU A 1 87 ? -5.793 -7.200 -6.145 1.00 98.38 87 GLU A N 1
ATOM 677 C CA . GLU A 1 87 ? -4.712 -7.769 -6.946 1.00 98.38 87 GLU A CA 1
ATOM 678 C C . GLU A 1 87 ? -4.758 -7.248 -8.389 1.00 98.38 87 GLU A C 1
ATOM 680 O O . GLU A 1 87 ? -3.727 -6.912 -8.974 1.00 98.38 87 GLU A O 1
ATOM 685 N N . GLN A 1 88 ? -5.958 -7.147 -8.968 1.00 97.69 88 GLN A N 1
ATOM 686 C CA . GLN A 1 88 ? -6.135 -6.592 -10.304 1.00 97.69 88 GLN A CA 1
ATOM 687 C C . GLN A 1 88 ? -5.744 -5.112 -10.354 1.00 97.69 88 GLN A C 1
ATOM 689 O O . GLN A 1 88 ? -4.958 -4.728 -11.220 1.00 97.69 88 GLN A O 1
ATOM 694 N N . ALA A 1 89 ? -6.196 -4.316 -9.383 1.00 96.62 89 ALA A N 1
ATOM 695 C CA . ALA A 1 89 ? -5.818 -2.914 -9.256 1.00 96.62 89 ALA A CA 1
ATOM 696 C C . ALA A 1 89 ? -4.293 -2.741 -9.160 1.00 96.62 89 ALA A C 1
ATOM 698 O O . ALA A 1 89 ? -3.729 -1.896 -9.854 1.00 96.62 89 ALA A O 1
ATOM 699 N N . GLY A 1 90 ? -3.608 -3.575 -8.369 1.00 97.19 90 GLY A N 1
ATOM 700 C CA . GLY A 1 90 ? -2.146 -3.570 -8.267 1.00 97.19 90 GLY A CA 1
ATOM 701 C C . GLY A 1 90 ? -1.452 -3.790 -9.614 1.00 97.19 90 GLY A C 1
ATOM 702 O O . GLY A 1 90 ? -0.580 -3.014 -10.004 1.00 97.19 90 GLY A O 1
ATOM 703 N N . ARG A 1 91 ? -1.891 -4.799 -10.378 1.00 97.81 91 ARG A N 1
ATOM 704 C CA . ARG A 1 91 ? -1.357 -5.067 -11.726 1.00 97.81 91 ARG A CA 1
ATOM 705 C C . ARG A 1 91 ? -1.598 -3.901 -12.685 1.00 97.81 91 ARG A C 1
ATOM 707 O O . ARG A 1 91 ? -0.708 -3.546 -13.459 1.00 97.81 91 ARG A O 1
ATOM 714 N N . ASP A 1 92 ? -2.787 -3.311 -12.649 1.00 96.69 92 ASP A N 1
ATOM 715 C CA . ASP A 1 92 ? -3.182 -2.250 -13.579 1.00 96.69 92 ASP A CA 1
ATOM 716 C C . ASP A 1 92 ? -2.444 -0.930 -13.312 1.00 96.69 92 ASP A C 1
ATOM 718 O O . ASP A 1 92 ? -2.112 -0.203 -14.255 1.00 96.69 92 ASP A O 1
ATOM 722 N N . LEU A 1 93 ? -2.078 -0.656 -12.055 1.00 94.31 93 LEU A N 1
ATOM 723 C CA . LEU A 1 93 ? -1.240 0.489 -11.688 1.00 94.31 93 LEU A CA 1
ATOM 724 C C . LEU A 1 93 ? 0.137 0.466 -12.361 1.00 94.31 93 LEU A C 1
ATOM 726 O O . LEU A 1 93 ? 0.656 1.530 -12.679 1.00 94.31 93 LEU A O 1
ATOM 730 N N . ILE A 1 94 ? 0.728 -0.710 -12.589 1.00 95.56 94 ILE A N 1
ATOM 731 C CA . ILE A 1 94 ? 2.025 -0.823 -13.276 1.00 95.56 94 ILE A CA 1
ATOM 732 C C . ILE A 1 94 ? 1.842 -0.815 -14.793 1.00 95.56 94 ILE A C 1
ATOM 734 O O . ILE A 1 94 ? 2.567 -0.114 -15.496 1.00 95.56 94 ILE A O 1
ATOM 738 N N . LYS A 1 95 ? 0.843 -1.542 -15.311 1.00 93.56 95 LYS A N 1
ATOM 739 C CA . LYS A 1 95 ? 0.566 -1.606 -16.759 1.00 93.56 95 LYS A CA 1
ATOM 740 C C . LYS A 1 95 ? 0.225 -0.247 -17.366 1.00 93.56 95 LYS A C 1
ATOM 742 O O . LYS A 1 95 ? 0.534 -0.010 -18.529 1.00 93.56 95 LYS A O 1
ATOM 747 N N . SER A 1 96 ? -0.428 0.622 -16.598 1.00 89.19 96 SER A N 1
ATOM 748 C CA . SER A 1 96 ? -0.817 1.963 -17.048 1.00 89.19 96 SER A CA 1
ATOM 749 C C . SER A 1 96 ? 0.352 2.953 -17.105 1.00 89.19 96 SER A C 1
ATOM 751 O O . SER A 1 96 ? 0.248 3.983 -17.772 1.00 89.19 96 SER A O 1
ATOM 753 N N . VAL A 1 97 ? 1.488 2.642 -16.473 1.00 84.50 97 VAL A N 1
ATOM 754 C CA . VAL A 1 97 ? 2.673 3.502 -16.482 1.00 84.50 97 VAL A CA 1
ATOM 755 C C . VAL A 1 97 ? 3.514 3.223 -17.728 1.00 84.50 97 VAL A C 1
ATOM 757 O O . VAL A 1 97 ? 4.107 2.155 -17.888 1.00 84.50 97 VAL A O 1
ATOM 760 N N . GLY A 1 98 ? 3.535 4.201 -18.638 1.00 66.62 98 GLY A N 1
ATOM 761 C CA . GLY A 1 98 ? 4.180 4.115 -19.955 1.00 66.62 98 GLY A CA 1
ATOM 762 C C . GLY A 1 98 ? 3.282 4.555 -21.118 1.00 66.62 98 GLY A C 1
ATOM 763 O O . GLY A 1 98 ? 3.778 4.778 -22.219 1.00 66.62 98 GLY A O 1
ATOM 764 N N . GLY A 1 99 ? 1.978 4.740 -20.876 1.00 58.50 99 GLY A N 1
ATOM 765 C CA . GLY A 1 99 ? 1.095 5.492 -21.767 1.00 58.50 99 GLY A CA 1
ATOM 766 C C . GLY A 1 99 ? 1.244 6.988 -21.494 1.00 58.50 99 GLY A C 1
ATOM 767 O O . GLY A 1 99 ? 1.048 7.439 -20.369 1.00 58.50 99 GLY A O 1
ATOM 768 N N . ILE A 1 100 ? 1.634 7.770 -22.495 1.00 52.09 100 ILE A N 1
ATOM 769 C CA . ILE A 1 100 ? 1.826 9.217 -22.359 1.00 52.09 100 ILE A CA 1
ATOM 770 C C . ILE A 1 100 ? 0.480 9.893 -22.034 1.00 52.09 100 ILE A C 1
ATOM 772 O O . ILE A 1 100 ? -0.335 10.082 -22.931 1.00 52.09 100 ILE A O 1
ATOM 776 N N . ALA A 1 101 ? 0.266 10.278 -20.771 1.00 42.06 101 ALA A N 1
ATOM 777 C CA . ALA A 1 101 ? -0.467 11.478 -20.350 1.00 42.06 101 ALA A CA 1
ATOM 778 C C . ALA A 1 101 ? -0.215 11.752 -18.854 1.00 42.06 101 ALA A C 1
ATOM 780 O O . ALA A 1 101 ? -0.646 11.026 -17.963 1.00 42.06 101 ALA A O 1
ATOM 781 N N . GLN A 1 102 ? 0.527 12.826 -18.622 1.00 42.69 102 GLN A N 1
ATOM 782 C CA . GLN A 1 102 ? 0.960 13.393 -17.350 1.00 42.69 102 GLN A CA 1
ATOM 783 C C . GLN A 1 102 ? -0.241 13.802 -16.467 1.00 42.69 102 GLN A C 1
ATOM 785 O O . GLN A 1 102 ? -1.083 14.568 -16.940 1.00 42.69 102 GLN A O 1
ATOM 790 N N . PRO A 1 103 ? -0.343 13.378 -15.191 1.00 38.25 103 PRO A N 1
ATOM 791 C CA . PRO A 1 103 ? -1.309 13.970 -14.277 1.00 38.25 103 PRO A CA 1
ATOM 792 C C . PRO A 1 103 ? -0.874 15.403 -13.959 1.00 38.25 103 PRO A C 1
ATOM 794 O O . PRO A 1 103 ? 0.235 15.648 -13.481 1.00 38.25 103 PRO A O 1
ATOM 797 N N . SER A 1 104 ? -1.753 16.360 -14.249 1.00 45.81 104 SER A N 1
ATOM 798 C CA . SER A 1 104 ? -1.646 17.740 -13.789 1.00 45.81 104 SER A CA 1
ATOM 799 C C . SER A 1 104 ? -1.630 17.753 -12.263 1.00 45.81 104 SER A C 1
ATOM 801 O O . SER A 1 104 ? -2.668 17.648 -11.611 1.00 45.81 104 SER A O 1
ATOM 803 N N . VAL A 1 105 ? -0.432 17.862 -11.699 1.00 41.09 105 VAL A N 1
ATOM 804 C CA . VAL A 1 105 ? -0.222 18.221 -10.302 1.00 41.09 105 VAL A CA 1
ATOM 805 C C . VAL A 1 105 ? -0.668 19.671 -10.154 1.00 41.09 105 VAL A C 1
ATOM 807 O O . VAL A 1 105 ? 0.017 20.593 -10.593 1.00 41.09 105 VAL A O 1
ATOM 810 N N . SER A 1 106 ? -1.836 19.882 -9.553 1.00 40.28 106 SER A N 1
ATOM 811 C CA . SER A 1 106 ? -2.113 21.136 -8.862 1.00 40.28 106 SER A CA 1
ATOM 812 C C . SER A 1 106 ? -1.148 21.200 -7.683 1.00 40.28 106 SER A C 1
ATOM 814 O O . SER A 1 106 ? -1.361 20.567 -6.653 1.00 40.28 106 SER A O 1
ATOM 816 N N . THR A 1 107 ? -0.033 21.898 -7.873 1.00 40.53 107 THR A N 1
ATOM 817 C CA . THR A 1 107 ? 0.877 22.275 -6.796 1.00 40.53 107 THR A CA 1
ATOM 818 C C . THR A 1 107 ? 0.171 23.307 -5.927 1.00 40.53 107 THR A C 1
ATOM 820 O O . THR A 1 107 ? 0.181 24.496 -6.247 1.00 40.53 107 THR A O 1
ATOM 823 N N . ASP A 1 108 ? -0.455 22.859 -4.841 1.00 33.28 108 ASP A N 1
ATOM 824 C CA . ASP A 1 108 ? -0.598 23.728 -3.680 1.00 33.28 108 ASP A CA 1
ATOM 825 C C . ASP A 1 108 ? 0.742 23.706 -2.938 1.00 33.28 108 ASP A C 1
ATOM 827 O O . ASP A 1 108 ? 1.196 22.697 -2.393 1.00 33.28 108 ASP A O 1
ATOM 831 N N . THR A 1 109 ? 1.443 24.819 -3.089 1.00 41.88 109 THR A N 1
ATOM 832 C CA . THR A 1 109 ? 2.757 25.088 -2.530 1.00 41.88 109 THR A CA 1
ATOM 833 C C . THR A 1 109 ? 2.598 25.478 -1.067 1.00 41.88 109 THR A C 1
ATOM 835 O O . THR A 1 109 ? 2.144 26.584 -0.787 1.00 41.88 109 THR A O 1
ATOM 838 N N . SER A 1 110 ? 3.090 24.650 -0.143 1.00 46.78 110 SER A N 1
ATOM 839 C CA . SER A 1 110 ? 3.836 25.132 1.032 1.00 46.78 110 SER A CA 1
ATOM 840 C C . SER A 1 110 ? 4.468 23.987 1.818 1.00 46.78 110 SER A C 1
ATOM 842 O O . SER A 1 110 ? 3.837 23.389 2.685 1.00 46.78 110 SER A O 1
ATOM 844 N N . SER A 1 111 ? 5.747 23.716 1.551 1.00 41.66 111 SER A N 1
ATOM 845 C CA . SER A 1 111 ? 6.824 23.756 2.559 1.00 41.66 111 SER A CA 1
ATOM 846 C C . SER A 1 111 ? 8.122 23.220 1.959 1.00 41.66 111 SER A C 1
ATOM 848 O O . SER A 1 111 ? 8.268 22.043 1.644 1.00 41.66 111 SER A O 1
ATOM 850 N N . THR A 1 112 ? 9.068 24.134 1.798 1.00 38.03 112 THR A N 1
ATOM 851 C CA . THR A 1 112 ? 10.452 23.924 1.386 1.00 38.03 112 THR A CA 1
ATOM 852 C C . THR A 1 112 ? 11.211 23.088 2.416 1.00 38.03 112 THR A C 1
ATOM 854 O O . THR A 1 112 ? 11.458 23.600 3.501 1.00 38.03 112 THR A O 1
ATOM 857 N N . ILE A 1 113 ? 11.669 21.878 2.068 1.00 46.25 113 ILE A N 1
ATOM 858 C CA . ILE A 1 113 ? 12.912 21.297 2.612 1.00 46.25 113 ILE A CA 1
ATOM 859 C C . ILE A 1 113 ? 13.625 20.522 1.495 1.00 46.25 113 ILE A C 1
ATOM 861 O O . ILE A 1 113 ? 13.185 19.466 1.050 1.00 46.25 113 ILE A O 1
ATOM 865 N N . THR A 1 114 ? 14.748 21.080 1.050 1.00 40.47 114 THR A N 1
ATOM 866 C CA . THR A 1 114 ? 15.763 20.441 0.209 1.00 40.47 114 THR A CA 1
ATOM 867 C C . THR A 1 114 ? 16.381 19.257 0.956 1.00 40.47 114 THR A C 1
ATOM 869 O O . THR A 1 114 ? 17.024 19.452 1.984 1.00 40.47 114 THR A O 1
ATOM 872 N N . GLY A 1 115 ? 16.221 18.043 0.427 1.00 39.12 115 GLY A N 1
ATOM 873 C CA . GLY A 1 115 ? 16.915 16.834 0.879 1.00 39.12 115 GLY A CA 1
ATOM 874 C C . GLY A 1 115 ? 17.477 16.059 -0.323 1.00 39.12 115 GLY A C 1
ATOM 875 O O . GLY A 1 115 ? 16.790 15.993 -1.344 1.00 39.12 115 GLY A O 1
ATOM 876 N N . PRO A 1 116 ? 18.707 15.508 -0.263 1.00 38.94 116 PRO A N 1
ATOM 877 C CA . PRO A 1 116 ? 19.291 14.763 -1.376 1.00 38.94 116 PRO A CA 1
ATOM 878 C C . PRO A 1 116 ? 18.497 13.494 -1.704 1.00 38.94 116 PRO A C 1
ATOM 880 O O . PRO A 1 116 ? 18.089 12.751 -0.815 1.00 38.94 116 PRO A O 1
ATOM 883 N N . ASN A 1 117 ? 18.331 13.249 -3.002 1.00 43.22 117 ASN A N 1
ATOM 884 C CA . ASN A 1 117 ? 17.787 12.023 -3.578 1.00 43.22 117 ASN A CA 1
ATOM 885 C C . ASN A 1 117 ? 18.604 10.802 -3.091 1.00 43.22 117 ASN A C 1
ATOM 887 O O . ASN A 1 117 ? 19.807 10.763 -3.374 1.00 43.22 117 ASN A O 1
ATOM 891 N N . PRO A 1 118 ? 18.029 9.824 -2.360 1.00 40.50 118 PRO A N 1
ATOM 892 C CA . PRO A 1 118 ? 18.760 8.622 -1.988 1.00 40.50 118 PRO A CA 1
ATOM 893 C C . PRO A 1 118 ? 18.986 7.793 -3.250 1.00 40.50 118 PRO A C 1
ATOM 895 O O . PRO A 1 118 ? 18.060 7.215 -3.818 1.00 40.50 118 PRO A O 1
ATOM 898 N N . GLY A 1 119 ? 20.234 7.797 -3.710 1.00 32.56 119 GLY A N 1
ATOM 899 C CA . GLY A 1 119 ? 20.675 7.035 -4.862 1.00 32.56 119 GLY A CA 1
ATOM 900 C C . GLY A 1 119 ? 20.371 5.545 -4.713 1.00 32.56 119 GLY A C 1
ATOM 901 O O . GLY A 1 119 ? 20.594 4.943 -3.666 1.00 32.56 119 GLY A O 1
ATOM 902 N N . VAL A 1 120 ? 19.860 4.984 -5.805 1.00 41.66 120 VAL A N 1
ATOM 903 C CA . VAL A 1 120 ? 20.096 3.620 -6.290 1.00 41.66 120 VAL A CA 1
ATOM 904 C C . VAL A 1 120 ? 21.160 2.836 -5.505 1.00 41.66 120 VAL A C 1
ATOM 906 O O . VAL A 1 120 ? 22.350 3.119 -5.609 1.00 41.66 120 VAL A O 1
ATOM 909 N N . VAL A 1 121 ? 20.743 1.783 -4.799 1.00 37.59 121 VAL A N 1
ATOM 910 C CA . VAL A 1 121 ? 21.638 0.666 -4.463 1.00 37.59 121 VAL A CA 1
ATOM 911 C C . VAL A 1 121 ? 21.336 -0.483 -5.430 1.00 37.59 121 VAL A C 1
ATOM 913 O O . VAL A 1 121 ? 20.225 -1.016 -5.407 1.00 37.59 121 VAL A O 1
ATOM 916 N N . PRO A 1 122 ? 22.259 -0.858 -6.334 1.00 37.19 122 PRO A N 1
ATOM 917 C CA . PRO A 1 122 ? 22.088 -2.062 -7.127 1.00 37.19 122 PRO A CA 1
ATOM 918 C C . PRO A 1 122 ? 22.439 -3.273 -6.256 1.00 37.19 122 PRO A C 1
ATOM 920 O O . PRO A 1 122 ? 23.530 -3.359 -5.694 1.00 37.19 122 PRO A O 1
ATOM 923 N N . TYR A 1 123 ? 21.509 -4.220 -6.139 1.00 34.66 123 TYR A N 1
ATOM 924 C CA . TYR A 1 123 ? 21.809 -5.549 -5.610 1.00 34.66 123 TYR A CA 1
ATOM 925 C C . TYR A 1 123 ? 22.741 -6.276 -6.588 1.00 34.66 123 TYR A C 1
ATOM 927 O O . TYR A 1 123 ? 22.329 -6.606 -7.698 1.00 34.66 123 TYR A O 1
ATOM 935 N N . GLY A 1 124 ? 23.977 -6.553 -6.165 1.00 32.50 124 GLY A N 1
ATOM 936 C CA . GLY A 1 124 ? 24.866 -7.496 -6.845 1.00 32.50 124 GLY A CA 1
ATOM 937 C C . GLY A 1 124 ? 26.341 -7.107 -6.793 1.00 32.50 124 GLY A C 1
ATOM 938 O O . GLY A 1 124 ? 26.788 -6.281 -7.579 1.00 32.50 124 GLY A O 1
ATOM 939 N N . GLY A 1 125 ? 27.103 -7.756 -5.913 1.00 30.77 125 GLY A N 1
ATOM 940 C CA . GLY A 1 125 ? 28.561 -7.661 -5.885 1.00 30.77 125 GLY A CA 1
ATOM 941 C C . GLY A 1 125 ? 29.139 -8.517 -4.768 1.00 30.77 125 GLY A C 1
ATOM 942 O O . GLY A 1 125 ? 29.144 -8.111 -3.614 1.00 30.77 125 GLY A O 1
ATOM 943 N N . LEU A 1 126 ? 29.532 -9.738 -5.114 1.00 46.88 126 LEU A N 1
ATOM 944 C CA . LEU A 1 126 ? 30.335 -10.624 -4.284 1.00 46.88 126 LEU A CA 1
ATOM 945 C C . LEU A 1 126 ? 31.799 -10.209 -4.475 1.00 46.88 126 LEU A C 1
ATOM 947 O O . LEU A 1 126 ? 32.327 -10.440 -5.560 1.00 46.88 126 LEU A O 1
ATOM 951 N N . ASP A 1 127 ? 32.465 -9.684 -3.452 1.00 33.66 127 ASP A N 1
ATOM 952 C CA . ASP A 1 127 ? 33.924 -9.719 -3.374 1.00 33.66 127 ASP A CA 1
ATOM 953 C C . ASP A 1 127 ? 34.418 -9.640 -1.925 1.00 33.66 127 ASP A C 1
ATOM 955 O O . ASP A 1 127 ? 33.929 -8.891 -1.083 1.00 33.66 127 ASP A O 1
ATOM 959 N N . ALA A 1 128 ? 35.346 -10.548 -1.640 1.00 44.53 128 ALA A N 1
ATOM 960 C CA . ALA A 1 128 ? 36.035 -10.735 -0.381 1.00 44.53 128 ALA A CA 1
ATOM 961 C C . ALA A 1 128 ? 37.210 -9.756 -0.257 1.00 44.53 128 ALA A C 1
ATOM 963 O O . ALA A 1 128 ? 37.844 -9.474 -1.274 1.00 44.53 128 ALA A O 1
ATOM 964 N N . SER A 1 129 ? 37.534 -9.350 0.981 1.00 39.34 129 SER A N 1
ATOM 965 C CA . SER A 1 129 ? 38.878 -9.126 1.580 1.00 39.34 129 SER A CA 1
ATOM 966 C C . SER A 1 129 ? 38.829 -7.978 2.600 1.00 39.34 129 SER A C 1
ATOM 968 O O . SER A 1 129 ? 38.682 -6.828 2.207 1.00 39.34 129 SER A O 1
ATOM 970 N N . ASP A 1 130 ? 38.877 -8.277 3.903 1.00 35.66 130 ASP A N 1
ATOM 971 C CA . ASP A 1 130 ? 40.034 -8.013 4.792 1.00 35.66 130 ASP A CA 1
ATOM 972 C C . ASP A 1 130 ? 39.636 -8.164 6.285 1.00 35.66 130 ASP A C 1
ATOM 974 O O . ASP A 1 130 ? 38.515 -7.802 6.660 1.00 35.66 130 ASP A O 1
ATOM 978 N N . PRO A 1 131 ? 40.508 -8.721 7.152 1.00 48.94 131 PRO A N 1
ATOM 979 C CA . PRO A 1 131 ? 40.203 -9.081 8.531 1.00 48.94 131 PRO A CA 1
ATOM 980 C C . PRO A 1 131 ? 40.634 -7.985 9.518 1.00 48.94 131 PRO A C 1
ATOM 982 O O . PRO A 1 131 ? 41.744 -7.461 9.443 1.00 48.94 131 PRO A O 1
ATOM 985 N N . LEU A 1 132 ? 39.796 -7.682 10.513 1.00 47.34 132 LEU A N 1
ATOM 986 C CA . LEU A 1 132 ? 40.229 -6.884 11.660 1.00 47.34 132 LEU A CA 1
ATOM 987 C C . LEU A 1 132 ? 40.739 -7.803 12.770 1.00 47.34 132 LEU A C 1
ATOM 989 O O . LEU A 1 132 ? 39.975 -8.428 13.503 1.00 47.34 132 LEU A O 1
ATOM 993 N N . ASP A 1 133 ? 42.066 -7.854 12.828 1.00 42.31 133 ASP A N 1
ATOM 994 C CA . ASP A 1 133 ? 42.886 -8.117 14.001 1.00 42.31 133 ASP A CA 1
ATOM 995 C C . ASP A 1 133 ? 42.366 -7.348 15.227 1.00 42.31 133 ASP A C 1
ATOM 997 O O . ASP A 1 133 ? 42.320 -6.116 15.249 1.00 42.31 133 ASP A O 1
ATOM 1001 N N . ALA A 1 134 ? 41.974 -8.094 16.254 1.00 50.03 134 ALA A N 1
ATOM 1002 C CA . ALA A 1 134 ? 41.851 -7.593 17.610 1.00 50.03 134 ALA A CA 1
ATOM 1003 C C . ALA A 1 134 ? 42.396 -8.666 18.552 1.00 50.03 134 ALA A C 1
ATOM 1005 O O . ALA A 1 134 ? 41.678 -9.554 19.013 1.00 50.03 134 ALA A O 1
ATOM 1006 N N . GLY A 1 135 ? 43.700 -8.585 18.811 1.00 38.66 135 GLY A N 1
ATOM 1007 C CA . GLY A 1 135 ? 44.332 -9.267 19.926 1.00 38.66 135 GLY A CA 1
ATOM 1008 C C . GLY A 1 135 ? 43.697 -8.874 21.263 1.00 38.66 135 GLY A C 1
ATOM 1009 O O . GLY A 1 135 ? 43.528 -7.695 21.574 1.00 38.66 135 GLY A O 1
ATOM 1010 N N . ALA A 1 136 ? 43.395 -9.885 22.072 1.00 47.75 136 ALA A N 1
ATOM 1011 C CA . ALA A 1 136 ? 43.208 -9.758 23.508 1.00 47.75 136 ALA A CA 1
ATOM 1012 C C . ALA A 1 136 ? 44.036 -10.861 24.183 1.00 47.75 136 ALA A C 1
ATOM 1014 O O . ALA A 1 136 ? 43.671 -12.035 24.173 1.00 47.75 136 ALA A O 1
ATOM 1015 N N . ASP A 1 137 ? 45.188 -10.454 24.710 1.00 42.62 137 ASP A N 1
ATOM 1016 C CA . ASP A 1 137 ? 45.997 -11.181 25.686 1.00 42.62 137 ASP A CA 1
ATOM 1017 C C . ASP A 1 137 ? 45.428 -10.911 27.088 1.00 42.62 137 ASP A C 1
ATOM 1019 O O . ASP A 1 137 ? 45.097 -9.765 27.409 1.00 42.62 137 ASP A O 1
ATOM 1023 N N . GLY A 1 138 ? 45.348 -11.950 27.925 1.00 37.56 138 GLY A N 1
ATOM 1024 C CA . GLY A 1 138 ? 45.360 -11.747 29.370 1.00 37.56 138 GLY A CA 1
ATOM 1025 C C . GLY A 1 138 ? 44.624 -12.772 30.235 1.00 37.56 138 GLY A C 1
ATOM 1026 O O . GLY A 1 138 ? 43.552 -12.454 30.733 1.00 37.56 138 GLY A O 1
ATOM 1027 N N . SER A 1 139 ? 45.331 -13.863 30.582 1.00 44.75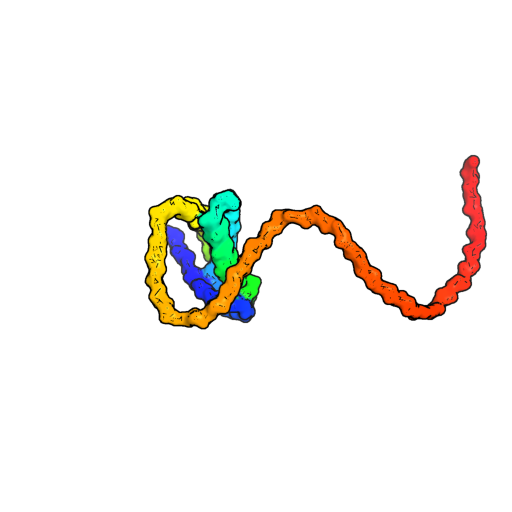 139 SER A N 1
ATOM 1028 C CA . SER A 1 139 ? 45.349 -14.512 31.923 1.00 44.75 139 SER A CA 1
ATOM 1029 C C . SER A 1 139 ? 44.109 -15.332 32.359 1.00 44.75 139 SER A C 1
ATOM 1031 O O . SER A 1 139 ? 42.986 -14.938 32.105 1.00 44.75 139 SER A O 1
ATOM 1033 N N . VAL A 1 140 ? 44.143 -16.425 33.133 1.00 42.25 140 VAL A N 1
ATOM 1034 C CA . VAL A 1 140 ? 45.140 -17.348 33.714 1.00 42.25 140 VAL A CA 1
ATOM 1035 C C . VAL A 1 140 ? 44.326 -18.366 34.556 1.00 42.25 140 VAL A C 1
ATOM 1037 O O . VAL A 1 140 ? 43.354 -17.975 35.194 1.00 42.25 140 VAL A O 1
ATOM 1040 N N . SER A 1 141 ? 44.806 -19.611 34.648 1.00 44.47 141 SER A N 1
ATOM 1041 C CA . SER A 1 141 ? 44.571 -20.621 35.711 1.00 44.47 141 SER A CA 1
ATOM 1042 C C . SER A 1 141 ? 43.280 -21.448 35.690 1.00 44.47 141 SER A C 1
ATOM 1044 O O . SER A 1 141 ? 42.172 -20.927 35.752 1.00 44.47 141 SER A O 1
ATOM 1046 N N . GLY A 1 142 ? 43.473 -22.767 35.696 1.00 44.38 142 GLY A N 1
ATOM 1047 C CA . GLY A 1 142 ? 42.434 -23.790 35.775 1.00 44.38 142 GLY A CA 1
ATOM 1048 C C . GLY A 1 142 ? 43.000 -25.188 35.517 1.00 44.38 142 GLY A C 1
ATOM 1049 O O . GLY A 1 142 ? 42.580 -25.868 34.594 1.00 44.38 142 GLY A O 1
ATOM 1050 N N . ASP A 1 143 ? 44.043 -25.533 36.262 1.00 45.41 143 ASP A N 1
ATOM 1051 C CA . ASP A 1 143 ? 44.522 -26.868 36.637 1.00 45.41 143 ASP A CA 1
ATOM 1052 C C . ASP A 1 143 ? 43.528 -28.030 36.408 1.00 45.41 143 ASP A C 1
ATOM 1054 O O . ASP A 1 143 ? 42.581 -28.218 37.167 1.00 45.41 143 ASP A O 1
ATOM 1058 N N . GLU A 1 144 ? 43.813 -28.894 35.427 1.00 48.03 144 GLU A N 1
ATOM 1059 C CA . GLU A 1 144 ? 43.212 -30.229 35.340 1.00 48.03 144 GLU A CA 1
ATOM 1060 C C . GLU A 1 144 ? 44.314 -31.286 35.492 1.00 48.03 144 GLU A C 1
ATOM 1062 O O . GLU A 1 144 ? 45.031 -31.643 34.559 1.00 48.03 144 GLU A O 1
ATOM 1067 N N . SER A 1 145 ? 44.496 -31.745 36.731 1.00 52.28 145 SER A N 1
ATOM 1068 C CA . SER A 1 145 ? 45.169 -33.008 37.034 1.00 52.28 145 SER A CA 1
ATOM 1069 C C . SER A 1 145 ? 44.089 -34.052 37.295 1.00 52.28 145 SER A C 1
ATOM 1071 O 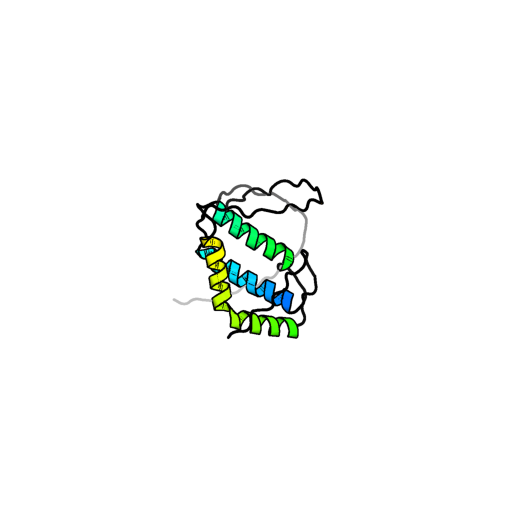O . SER A 1 145 ? 43.353 -33.938 38.272 1.00 52.28 145 SER A O 1
ATOM 1073 N N . GLY A 1 146 ? 44.007 -35.070 36.438 1.00 48.22 146 GLY A N 1
ATOM 1074 C CA . GLY A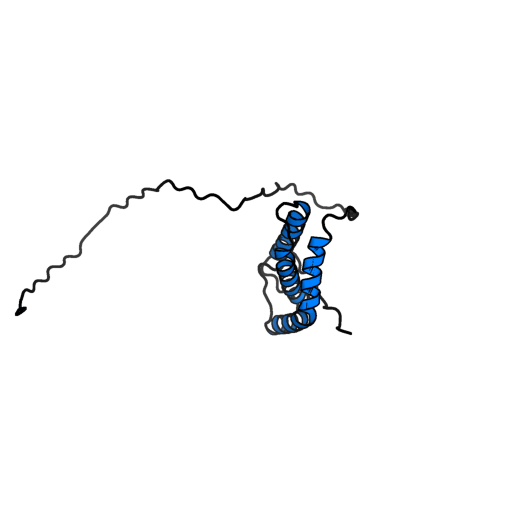 1 146 ? 43.054 -36.172 36.564 1.00 48.22 146 GLY A CA 1
ATOM 1075 C C . GLY A 1 146 ? 43.517 -37.416 35.809 1.00 48.22 146 GLY A C 1
ATOM 1076 O O . GLY A 1 146 ? 43.111 -37.651 34.680 1.00 48.22 146 GLY A O 1
ATOM 1077 N N . LEU A 1 147 ? 44.401 -38.186 36.445 1.00 53.72 147 LEU A N 1
ATOM 1078 C CA . LEU A 1 147 ? 44.827 -39.540 36.069 1.00 53.72 147 LEU A CA 1
ATOM 1079 C C . LEU A 1 147 ? 43.669 -40.561 36.153 1.00 53.72 147 LEU A C 1
ATOM 1081 O O . LEU A 1 147 ? 43.031 -40.607 37.199 1.00 53.72 147 LEU A O 1
ATOM 1085 N N . THR A 1 148 ? 43.524 -41.412 35.124 1.00 58.16 148 THR A N 1
ATOM 1086 C CA . THR A 1 148 ? 43.275 -42.891 35.097 1.00 58.16 148 THR A CA 1
ATOM 1087 C C . THR A 1 148 ? 43.266 -43.283 33.606 1.00 58.16 148 THR A C 1
ATOM 1089 O O . THR A 1 148 ? 42.493 -42.693 32.857 1.00 58.16 148 THR A O 1
ATOM 1092 N N . ASP A 1 149 ? 44.185 -44.042 33.006 1.00 55.03 149 ASP A N 1
ATOM 1093 C CA . ASP A 1 149 ? 44.708 -45.406 33.239 1.00 55.03 149 ASP A CA 1
ATOM 1094 C C . ASP A 1 149 ? 43.686 -46.555 33.092 1.00 55.03 149 ASP A C 1
ATOM 1096 O O . ASP A 1 149 ? 42.584 -46.470 33.627 1.00 55.03 149 ASP A O 1
ATOM 1100 N N . ASP A 1 150 ? 44.139 -47.602 32.380 1.00 51.31 150 ASP A N 1
ATOM 1101 C CA . ASP A 1 150 ? 43.530 -48.904 32.022 1.00 51.31 150 ASP A CA 1
ATOM 1102 C C . ASP A 1 150 ? 42.371 -48.919 30.993 1.00 51.31 150 ASP A C 1
ATOM 1104 O O . ASP A 1 150 ? 41.385 -48.207 31.116 1.00 51.31 150 ASP A O 1
ATOM 1108 N N . GLY A 1 151 ? 42.350 -49.731 29.927 1.00 50.72 151 GLY A N 1
ATOM 1109 C CA . GLY A 1 151 ? 43.091 -50.960 29.616 1.00 50.72 151 GLY A CA 1
ATOM 1110 C C . GLY A 1 151 ? 42.111 -52.089 29.228 1.00 50.72 151 GLY A C 1
ATOM 1111 O O . GLY A 1 151 ? 41.220 -52.420 30.003 1.00 50.72 151 GLY A O 1
ATOM 1112 N N . GLY A 1 152 ? 42.283 -52.695 28.041 1.00 47.12 152 GLY A N 1
ATOM 1113 C CA . GLY A 1 152 ? 41.562 -53.895 27.556 1.00 47.12 152 GLY A CA 1
ATOM 1114 C C . GLY A 1 152 ? 40.689 -53.605 26.328 1.00 47.12 152 GLY A C 1
ATOM 1115 O O . GLY A 1 152 ? 39.834 -52.735 26.373 1.00 47.12 152 GLY A O 1
ATOM 1116 N N . GLY A 1 153 ? 40.829 -54.232 25.163 1.00 48.59 153 GLY A N 1
ATOM 1117 C CA . GLY A 1 153 ? 41.363 -55.536 24.782 1.00 48.59 153 GLY A CA 1
ATOM 1118 C C . GLY A 1 153 ? 40.488 -55.957 23.596 1.00 48.59 153 GLY A C 1
ATOM 1119 O O . GLY A 1 153 ? 39.282 -56.088 23.767 1.00 48.59 153 GLY A O 1
ATOM 1120 N N . GLN A 1 154 ? 41.056 -56.022 22.394 1.00 56.47 154 GLN A N 1
ATOM 1121 C CA . GLN A 1 154 ? 40.334 -56.377 21.173 1.00 56.47 154 GLN A CA 1
ATOM 1122 C C . GLN A 1 154 ? 41.028 -57.613 20.612 1.00 56.47 154 GLN A C 1
ATOM 1124 O O . GLN A 1 154 ? 42.147 -57.548 20.106 1.00 56.47 154 GLN A O 1
ATOM 1129 N N . ASP A 1 155 ? 40.404 -58.747 20.882 1.00 60.78 155 ASP A N 1
ATOM 1130 C CA . ASP A 1 155 ? 40.556 -60.002 20.171 1.00 60.78 155 ASP A CA 1
ATOM 1131 C C . ASP A 1 155 ? 40.155 -59.812 18.704 1.00 60.78 155 ASP A C 1
ATOM 1133 O O . ASP A 1 155 ? 39.028 -59.415 18.444 1.00 60.78 155 ASP A O 1
ATOM 1137 N N . ASP A 1 156 ? 41.106 -60.032 17.788 1.00 61.75 156 ASP A N 1
ATOM 1138 C CA . ASP A 1 156 ? 40.938 -60.647 16.455 1.00 61.75 156 ASP A CA 1
ATOM 1139 C C . ASP A 1 156 ? 42.308 -60.832 15.765 1.00 61.75 156 ASP A C 1
ATOM 1141 O O . ASP A 1 156 ? 43.042 -59.832 15.568 1.00 61.75 156 ASP A O 1
#

Solvent-accessible surface area (backbone atoms only — not comparable to full-atom values): 10202 Å² total; per-residue (Å²): 129,88,76,80,84,72,60,33,86,60,67,77,51,68,70,48,76,50,51,43,30,26,46,24,32,45,57,42,50,51,42,16,51,64,40,21,56,86,66,53,48,89,89,38,64,65,28,45,52,52,52,52,50,52,53,50,56,44,49,42,35,56,65,40,64,39,70,52,70,69,39,51,53,51,22,49,56,57,42,62,78,43,39,72,61,35,30,48,50,17,35,48,63,42,71,57,48,84,63,95,74,82,82,84,75,80,78,82,86,85,81,93,76,94,72,85,79,84,71,86,78,80,91,80,84,92,80,88,89,86,83,85,88,75,90,81,87,80,89,83,91,80,90,83,86,80,92,80,86,89,86,88,86,82,92,132